Protein AF-A0AA45WID7-F1 (afdb_monomer)

Organism: NCBI:txid407998

Radius of gyration: 33.54 Å; Cα contacts (8 Å, |Δi|>4): 35; chains: 1; bounding box: 64×17×111 Å

Structure (mmCIF, N/CA/C/O backbone):
data_AF-A0AA45WID7-F1
#
_entry.id   AF-A0AA45WID7-F1
#
loop_
_atom_site.group_PDB
_atom_site.id
_atom_site.type_symbol
_atom_site.label_atom_id
_atom_site.label_alt_id
_atom_site.label_comp_id
_atom_site.label_asym_id
_atom_site.label_entity_id
_atom_site.label_seq_id
_atom_site.pdbx_PDB_ins_code
_atom_site.Cartn_x
_atom_site.Cartn_y
_atom_site.Cartn_z
_atom_site.occupancy
_atom_site.B_iso_or_equiv
_atom_site.auth_seq_id
_atom_site.auth_comp_id
_atom_site.auth_asym_id
_atom_site.auth_atom_id
_atom_site.pdbx_PDB_model_num
ATOM 1 N N . MET A 1 1 ? 17.089 -6.934 -30.281 1.00 68.81 1 MET A N 1
ATOM 2 C CA . MET A 1 1 ? 15.646 -6.651 -30.064 1.00 68.81 1 MET A CA 1
ATOM 3 C C . MET A 1 1 ? 14.913 -7.693 -29.208 1.00 68.81 1 MET A C 1
ATOM 5 O O . MET A 1 1 ? 14.228 -7.277 -28.285 1.00 68.81 1 MET A O 1
ATOM 9 N N . ARG A 1 2 ? 15.065 -9.017 -29.420 1.00 77.75 2 ARG A N 1
ATOM 10 C CA . ARG A 1 2 ? 14.357 -10.051 -28.617 1.00 77.75 2 ARG A CA 1
ATOM 11 C C . ARG A 1 2 ? 14.572 -9.943 -27.094 1.00 77.75 2 ARG A C 1
ATOM 13 O O . ARG A 1 2 ? 13.609 -10.052 -26.347 1.00 77.75 2 ARG A O 1
ATOM 20 N N . VAL A 1 3 ? 15.801 -9.662 -26.650 1.00 85.19 3 VAL A N 1
ATOM 21 C CA . VAL A 1 3 ? 16.147 -9.531 -25.218 1.00 85.19 3 VAL A CA 1
ATOM 22 C C . VAL A 1 3 ? 15.489 -8.309 -24.564 1.00 85.19 3 VAL A C 1
ATOM 24 O O . VAL A 1 3 ? 14.932 -8.424 -23.483 1.00 85.19 3 VAL A O 1
ATOM 27 N N . ILE A 1 4 ? 15.470 -7.154 -25.237 1.00 86.38 4 ILE A N 1
ATOM 28 C CA . ILE A 1 4 ? 14.828 -5.931 -24.717 1.00 86.38 4 ILE A CA 1
ATOM 29 C C . ILE A 1 4 ? 13.318 -6.132 -24.548 1.00 86.38 4 ILE A C 1
ATOM 31 O O . ILE A 1 4 ? 12.751 -5.751 -23.529 1.00 86.38 4 ILE A O 1
ATOM 35 N N . ASN A 1 5 ? 12.674 -6.785 -25.517 1.00 87.25 5 ASN A N 1
ATOM 36 C CA . ASN A 1 5 ? 11.250 -7.102 -25.424 1.00 87.25 5 ASN A CA 1
ATOM 37 C C . ASN A 1 5 ? 10.953 -8.082 -24.278 1.00 87.25 5 ASN A C 1
ATOM 39 O O . ASN A 1 5 ? 9.914 -7.966 -23.634 1.00 87.25 5 ASN A O 1
ATOM 43 N N . LEU A 1 6 ? 11.860 -9.026 -24.002 1.00 91.88 6 LEU A N 1
ATOM 44 C CA . LEU A 1 6 ? 11.744 -9.924 -22.852 1.00 91.88 6 LEU A CA 1
ATOM 45 C C . LEU A 1 6 ? 11.857 -9.157 -21.526 1.00 91.88 6 LEU A C 1
ATOM 47 O O . LEU A 1 6 ? 11.036 -9.370 -20.639 1.00 91.88 6 LEU A O 1
ATOM 51 N N . ILE A 1 7 ? 12.817 -8.232 -21.419 1.00 89.56 7 ILE A N 1
ATOM 52 C CA . ILE A 1 7 ? 12.993 -7.373 -20.237 1.00 89.56 7 ILE A CA 1
ATOM 53 C C . ILE A 1 7 ? 11.730 -6.541 -19.983 1.00 89.56 7 ILE A C 1
ATOM 55 O O . ILE A 1 7 ? 11.213 -6.556 -18.870 1.00 89.56 7 ILE A O 1
ATOM 59 N N . LYS A 1 8 ? 11.183 -5.890 -21.017 1.00 88.50 8 LYS A N 1
ATOM 60 C CA . LYS A 1 8 ? 9.947 -5.098 -20.899 1.00 88.50 8 LYS A CA 1
ATOM 61 C C . LYS A 1 8 ? 8.764 -5.934 -20.406 1.00 88.50 8 LYS A C 1
ATOM 63 O O . LYS A 1 8 ? 8.095 -5.542 -19.457 1.00 88.50 8 LYS A O 1
ATOM 68 N N . ARG A 1 9 ? 8.555 -7.124 -20.983 1.00 92.50 9 ARG A N 1
ATOM 69 C CA . ARG A 1 9 ? 7.498 -8.055 -20.542 1.00 92.50 9 ARG A CA 1
ATOM 70 C C . ARG A 1 9 ? 7.671 -8.488 -19.089 1.00 92.50 9 ARG A C 1
ATOM 72 O O . ARG A 1 9 ? 6.696 -8.562 -18.350 1.00 92.50 9 ARG A O 1
ATOM 79 N N . TYR A 1 10 ? 8.903 -8.771 -18.673 1.00 93.19 10 TYR A N 1
ATOM 80 C CA . TYR A 1 10 ? 9.194 -9.123 -17.286 1.00 93.19 10 TYR A CA 1
ATOM 81 C C . TYR A 1 10 ? 8.901 -7.956 -16.331 1.00 93.19 10 TYR A C 1
ATOM 83 O O . TYR A 1 10 ? 8.266 -8.145 -15.298 1.00 93.19 10 TYR A O 1
ATOM 91 N N . GLN A 1 11 ? 9.296 -6.735 -16.691 1.00 89.62 11 GLN A N 1
ATOM 92 C CA . GLN A 1 11 ? 9.029 -5.546 -15.881 1.00 89.62 11 GLN A CA 1
ATOM 93 C C . GLN A 1 11 ? 7.528 -5.221 -15.799 1.00 89.62 11 GLN A C 1
ATOM 95 O O . GLN A 1 11 ? 7.045 -4.841 -14.733 1.00 89.62 11 GLN A O 1
ATOM 100 N N . GLU A 1 12 ? 6.767 -5.411 -16.881 1.00 92.75 12 GLU A N 1
ATOM 101 C CA . GLU A 1 12 ? 5.298 -5.322 -16.873 1.00 92.75 12 GLU A CA 1
ATOM 102 C C . GLU A 1 12 ? 4.660 -6.378 -15.966 1.00 92.75 12 GLU A C 1
ATOM 104 O O . GLU A 1 12 ? 3.780 -6.054 -15.168 1.00 92.75 12 GLU A O 1
ATOM 109 N N . PHE A 1 13 ? 5.131 -7.626 -16.037 1.00 94.81 13 PHE A N 1
ATOM 110 C CA . PHE A 1 13 ? 4.683 -8.691 -15.143 1.00 94.81 13 PHE A CA 1
ATOM 111 C C . PHE A 1 13 ? 4.918 -8.323 -13.673 1.00 94.81 13 PHE A C 1
ATOM 113 O O . PHE A 1 13 ? 3.989 -8.397 -12.870 1.00 94.81 13 PHE A O 1
ATOM 120 N N . MET A 1 14 ? 6.118 -7.851 -13.329 1.00 94.44 14 MET A N 1
ATOM 121 C CA . MET A 1 14 ? 6.441 -7.425 -11.965 1.00 94.44 14 MET A CA 1
ATOM 122 C C . MET A 1 14 ? 5.573 -6.248 -11.498 1.00 94.44 14 MET A C 1
ATOM 124 O O . MET A 1 14 ? 5.110 -6.245 -10.360 1.00 94.44 14 MET A O 1
ATOM 128 N N . LEU A 1 15 ? 5.291 -5.269 -12.367 1.00 92.19 15 LEU A N 1
ATOM 129 C CA . LEU A 1 15 ? 4.369 -4.175 -12.038 1.00 92.19 15 LEU A CA 1
A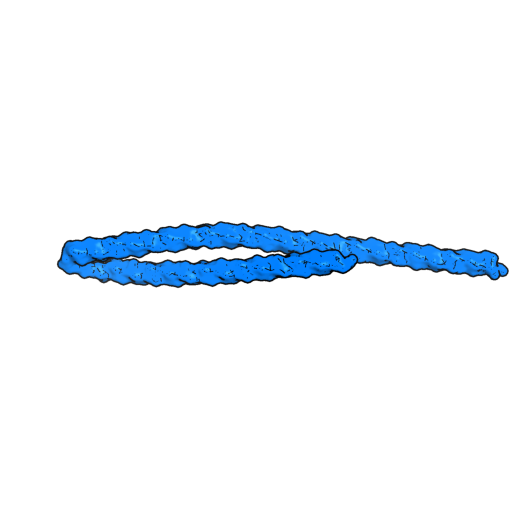TOM 130 C C . LEU A 1 15 ? 2.950 -4.673 -11.765 1.00 92.19 15 LEU A C 1
ATOM 132 O O . LEU A 1 15 ? 2.288 -4.146 -10.875 1.00 92.19 15 LEU A O 1
ATOM 136 N N . ASN A 1 16 ? 2.480 -5.672 -12.510 1.00 94.31 16 ASN A N 1
ATOM 137 C CA . ASN A 1 16 ? 1.166 -6.261 -12.274 1.00 94.31 16 ASN A CA 1
ATOM 138 C C . ASN A 1 16 ? 1.115 -7.029 -10.949 1.00 94.31 16 ASN A C 1
ATOM 140 O O . ASN A 1 16 ? 0.134 -6.890 -10.229 1.00 94.31 16 ASN A O 1
ATOM 144 N N . GLN A 1 17 ? 2.175 -7.755 -10.582 1.00 95.56 17 GLN A N 1
ATOM 145 C CA . GLN A 1 17 ? 2.260 -8.396 -9.263 1.00 95.56 17 GLN A CA 1
ATOM 146 C C . GLN A 1 17 ? 2.194 -7.366 -8.128 1.00 95.56 17 GLN A C 1
ATOM 148 O O . GLN A 1 17 ? 1.404 -7.523 -7.203 1.00 95.56 17 GLN A O 1
ATOM 153 N N . LEU A 1 18 ? 2.938 -6.261 -8.241 1.00 93.06 18 LEU A N 1
ATOM 154 C CA . LEU A 1 18 ? 2.888 -5.185 -7.245 1.00 93.06 18 LEU A CA 1
ATOM 155 C C . LEU A 1 18 ? 1.510 -4.510 -7.178 1.00 93.06 18 LEU A C 1
ATOM 157 O O . LEU A 1 18 ? 1.078 -4.118 -6.103 1.00 93.06 18 LEU A O 1
ATOM 161 N N . ARG A 1 19 ? 0.788 -4.385 -8.299 1.00 93.38 19 ARG A N 1
ATOM 162 C CA . ARG A 1 19 ? -0.594 -3.871 -8.292 1.00 93.38 19 ARG A CA 1
ATOM 163 C C . ARG A 1 19 ? -1.552 -4.801 -7.552 1.00 93.38 19 ARG A C 1
ATOM 165 O O . ARG A 1 19 ? -2.376 -4.317 -6.791 1.00 93.38 19 ARG A O 1
ATOM 172 N N . LEU A 1 20 ? -1.418 -6.113 -7.736 1.00 95.31 20 LEU A N 1
ATOM 173 C CA . LEU A 1 20 ? -2.223 -7.086 -6.994 1.00 95.31 20 LEU A CA 1
ATOM 174 C C . LEU A 1 20 ? -1.940 -7.011 -5.489 1.00 95.31 20 LEU A C 1
ATOM 176 O O . LEU A 1 20 ? -2.870 -7.035 -4.688 1.00 95.31 20 LEU A O 1
ATOM 180 N N . GLU A 1 21 ? -0.671 -6.872 -5.103 1.00 94.56 21 GLU A N 1
ATOM 181 C CA . GLU A 1 21 ? -0.275 -6.675 -3.703 1.00 94.56 21 GLU A CA 1
ATOM 182 C C . GLU A 1 21 ? -0.847 -5.362 -3.134 1.00 94.56 21 GLU A C 1
ATOM 184 O O . GLU A 1 21 ? -1.366 -5.347 -2.019 1.00 94.56 21 GLU A O 1
ATOM 189 N N . LEU A 1 22 ? -0.853 -4.279 -3.923 1.00 92.75 22 LEU A N 1
ATOM 190 C CA . LEU A 1 22 ? -1.480 -3.007 -3.549 1.00 92.75 22 LEU A CA 1
ATOM 191 C C . LEU A 1 22 ? -2.980 -3.163 -3.279 1.00 92.75 22 LEU A C 1
ATOM 193 O O . LEU A 1 22 ? -3.489 -2.650 -2.284 1.00 92.75 22 LEU A O 1
ATOM 197 N N . ASP A 1 23 ? -3.692 -3.863 -4.159 1.00 93.31 23 ASP A N 1
ATOM 198 C CA . ASP A 1 23 ? -5.132 -4.074 -4.014 1.00 93.31 23 ASP A CA 1
ATOM 199 C C . ASP A 1 23 ? -5.451 -4.935 -2.781 1.00 93.31 23 ASP A C 1
ATOM 201 O O . ASP A 1 23 ? -6.412 -4.660 -2.062 1.00 93.31 23 ASP A O 1
ATOM 205 N N . GLN A 1 24 ? -4.598 -5.914 -2.460 1.00 94.94 24 GLN A N 1
ATOM 206 C CA . GLN A 1 24 ? -4.706 -6.683 -1.216 1.00 94.94 24 GLN A CA 1
ATOM 207 C C . GLN A 1 24 ? -4.497 -5.811 0.028 1.00 94.94 24 GLN A C 1
ATOM 209 O O . GLN A 1 24 ? -5.248 -5.943 0.995 1.00 94.94 24 GLN A O 1
ATOM 214 N N . LEU A 1 25 ? -3.501 -4.919 0.021 1.00 94.25 25 LEU A N 1
ATOM 215 C CA . LEU A 1 25 ? -3.273 -3.982 1.126 1.00 94.25 25 LEU A CA 1
ATOM 216 C C . LEU A 1 25 ? -4.458 -3.028 1.308 1.00 94.25 25 LEU A C 1
ATOM 218 O O . LEU A 1 25 ? -4.903 -2.822 2.433 1.00 94.25 25 LEU A O 1
ATOM 222 N N . ARG A 1 26 ? -5.023 -2.513 0.210 1.00 91.75 26 ARG A N 1
ATOM 223 C CA . ARG A 1 26 ? -6.225 -1.663 0.238 1.00 91.75 26 ARG A CA 1
ATOM 224 C C . ARG A 1 26 ? -7.433 -2.383 0.821 1.00 91.75 26 ARG A C 1
ATOM 226 O O . ARG A 1 26 ? -8.141 -1.802 1.634 1.00 91.75 26 ARG A O 1
ATOM 233 N N . SER A 1 27 ? -7.644 -3.645 0.446 1.00 94.94 27 SER A N 1
ATOM 234 C CA . SER A 1 27 ? -8.721 -4.457 1.023 1.00 94.94 27 SER A CA 1
ATOM 235 C C . SER A 1 27 ? -8.548 -4.617 2.532 1.00 94.94 27 SER A C 1
ATOM 237 O O . SER A 1 27 ? -9.500 -4.416 3.277 1.00 94.94 27 SER A O 1
ATOM 239 N N . LYS A 1 28 ? -7.328 -4.920 2.997 1.00 95.38 28 LYS A N 1
ATOM 240 C CA . LYS A 1 28 ? -7.041 -5.027 4.435 1.00 95.38 28 LYS A CA 1
ATOM 241 C C . LYS A 1 28 ? -7.280 -3.707 5.160 1.00 95.38 28 LYS A C 1
ATOM 243 O O . LYS A 1 28 ? -7.828 -3.718 6.253 1.00 95.38 28 LYS A O 1
ATOM 248 N N . PHE A 1 29 ? -6.875 -2.588 4.565 1.00 93.12 29 PHE A N 1
ATOM 249 C CA . PHE A 1 29 ? -7.091 -1.266 5.142 1.00 93.12 29 PHE A CA 1
ATOM 250 C C . PHE A 1 29 ? -8.585 -0.978 5.334 1.00 93.12 29 PHE A C 1
ATOM 252 O O . PHE A 1 29 ? -8.998 -0.617 6.431 1.00 93.12 29 PHE A O 1
ATOM 259 N N . LEU A 1 30 ? -9.399 -1.248 4.310 1.00 93.56 30 LEU A N 1
ATOM 260 C CA . LEU A 1 30 ? -10.852 -1.087 4.377 1.00 93.56 30 LEU A CA 1
ATOM 261 C C . LEU A 1 30 ? -11.480 -1.968 5.472 1.00 93.56 30 LEU A C 1
ATOM 263 O O . LEU A 1 30 ? -12.327 -1.505 6.234 1.00 93.56 30 LEU A O 1
ATOM 267 N N . ASP A 1 31 ? -11.024 -3.215 5.613 1.00 96.00 31 ASP A N 1
ATOM 268 C CA . ASP A 1 31 ? -11.482 -4.104 6.688 1.00 96.00 31 ASP A CA 1
ATOM 269 C C . ASP A 1 31 ? -11.135 -3.559 8.086 1.00 96.00 31 ASP A C 1
ATOM 271 O O . ASP A 1 31 ? -11.915 -3.718 9.029 1.00 96.00 31 ASP A O 1
ATOM 275 N N . LEU A 1 32 ? -9.964 -2.931 8.252 1.00 94.69 32 LEU A N 1
ATOM 276 C CA . LEU A 1 32 ? -9.567 -2.306 9.518 1.00 94.69 32 LEU A CA 1
ATOM 277 C C . LEU A 1 32 ? -10.376 -1.040 9.811 1.00 94.69 32 LEU A C 1
ATOM 279 O O . LEU A 1 32 ? -10.773 -0.841 10.961 1.00 94.69 32 LEU A O 1
ATOM 283 N N . GLU A 1 33 ? -10.659 -0.217 8.799 1.00 92.12 33 GLU A N 1
ATOM 284 C CA . GLU A 1 33 ? -11.530 0.954 8.945 1.00 92.12 33 GLU A CA 1
ATOM 285 C C . GLU A 1 33 ? -12.928 0.546 9.410 1.00 92.12 33 GLU A C 1
ATOM 287 O O . GLU A 1 33 ? -13.421 1.083 10.403 1.00 92.12 33 GLU A O 1
ATOM 292 N N . LEU A 1 34 ? -13.520 -0.477 8.788 1.00 94.94 34 LEU A N 1
ATOM 293 C CA . LEU A 1 34 ? -14.825 -1.004 9.195 1.00 94.94 34 LEU A CA 1
ATOM 294 C C . LEU A 1 34 ? -14.813 -1.511 10.643 1.00 94.94 34 LEU A C 1
ATOM 296 O O . LEU A 1 34 ? -15.714 -1.201 11.424 1.00 94.94 34 LEU A O 1
ATOM 300 N N . LYS A 1 35 ? -13.776 -2.254 11.050 1.00 95.56 35 LYS A N 1
ATOM 301 C CA . LYS A 1 35 ? -13.633 -2.696 12.450 1.00 95.56 35 LYS A CA 1
ATOM 302 C C . LYS A 1 35 ? -13.529 -1.515 13.413 1.00 95.56 35 LYS A C 1
ATOM 304 O O . LYS A 1 35 ? -14.125 -1.550 14.489 1.00 95.56 35 LYS A O 1
ATOM 309 N N . LYS A 1 36 ? -12.791 -0.469 13.036 1.00 92.81 36 LYS A N 1
ATOM 310 C CA . LYS A 1 36 ? -12.642 0.750 13.839 1.00 92.81 36 LYS A CA 1
ATOM 311 C C . LYS A 1 36 ? -13.971 1.490 13.981 1.00 92.81 36 LYS A C 1
ATOM 313 O O . LYS A 1 36 ? -14.275 1.975 15.069 1.00 92.81 36 LYS A O 1
ATOM 318 N N . GLU A 1 37 ? -14.770 1.570 12.921 1.00 94.44 37 GLU A N 1
ATOM 319 C CA . GLU A 1 37 ? -16.115 2.150 12.974 1.00 94.44 37 GLU A CA 1
ATOM 320 C C . GLU A 1 37 ? -17.028 1.380 13.931 1.00 94.44 37 GLU A C 1
ATOM 322 O O . GLU A 1 37 ? -17.627 1.992 14.816 1.00 94.44 37 GLU A O 1
ATOM 327 N N . VAL A 1 38 ? -17.057 0.046 13.837 1.00 96.25 38 VAL A N 1
ATOM 328 C CA . VAL A 1 38 ? -17.850 -0.806 14.740 1.00 96.25 38 VAL A CA 1
ATOM 329 C C . VAL A 1 38 ? -17.449 -0.592 16.201 1.00 96.25 38 VAL A C 1
ATOM 331 O O . VAL A 1 38 ? -18.307 -0.333 17.045 1.00 96.25 38 VAL A O 1
ATOM 334 N N . LEU A 1 39 ? -16.150 -0.623 16.509 1.00 95.19 39 LEU A N 1
ATOM 335 C CA . LEU A 1 39 ? -15.659 -0.384 17.871 1.00 95.19 39 LEU A CA 1
ATOM 336 C C . LEU A 1 39 ? -16.004 1.024 18.375 1.00 95.19 39 LEU A C 1
ATOM 338 O O . LEU A 1 39 ? -16.382 1.192 19.534 1.00 95.19 39 LEU A O 1
ATOM 342 N N . ASN A 1 40 ? -15.932 2.037 17.509 1.00 94.12 40 ASN A N 1
ATOM 343 C CA . ASN A 1 40 ? -16.343 3.398 17.849 1.00 94.12 40 ASN A CA 1
ATOM 344 C C . ASN A 1 40 ? -17.835 3.486 18.186 1.00 94.12 40 ASN A C 1
ATOM 346 O O 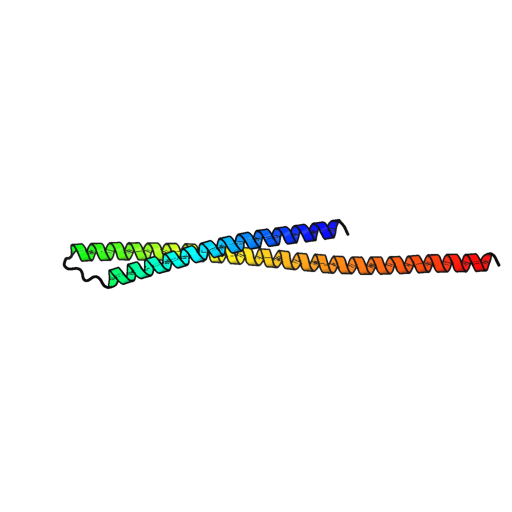. ASN A 1 40 ? -18.222 4.212 19.106 1.00 94.12 40 ASN A O 1
ATOM 350 N N . GLU A 1 41 ? -18.688 2.776 17.452 1.00 95.06 41 GLU A N 1
ATOM 351 C CA . GLU A 1 41 ? -20.114 2.708 17.760 1.00 95.06 41 GLU A CA 1
ATOM 352 C C . GLU A 1 41 ? -20.386 1.984 19.078 1.00 95.06 41 GLU A C 1
ATOM 354 O O . GLU A 1 41 ? -21.182 2.470 19.884 1.00 95.06 41 GLU A O 1
ATOM 359 N N . GLU A 1 42 ? -19.720 0.855 19.329 1.00 94.44 42 GLU A N 1
ATOM 360 C CA . GLU A 1 42 ? -19.816 0.135 20.603 1.00 94.44 42 GLU A CA 1
ATOM 361 C C . GLU A 1 42 ? -19.383 1.019 21.775 1.00 94.44 42 GLU A C 1
ATOM 363 O O . GLU A 1 42 ? -20.104 1.137 22.769 1.00 94.44 42 GLU A O 1
ATOM 368 N N . TYR A 1 43 ? -18.266 1.731 21.626 1.00 92.44 43 TYR A N 1
ATOM 369 C CA . TYR A 1 43 ? -17.775 2.656 22.639 1.00 92.44 43 TYR A CA 1
ATOM 370 C C . TYR A 1 43 ? -18.775 3.785 22.927 1.00 92.44 43 TYR A C 1
ATOM 372 O O . TYR A 1 43 ? -19.063 4.096 24.086 1.00 92.44 43 TYR A O 1
ATOM 380 N N . LYS A 1 44 ? -19.370 4.376 21.879 1.00 93.00 44 LYS A N 1
ATOM 381 C CA . LYS A 1 44 ? -20.424 5.394 22.023 1.00 93.00 44 LYS A CA 1
ATOM 382 C C . LYS A 1 44 ? -21.649 4.848 22.753 1.00 93.00 44 LYS A C 1
ATOM 384 O O . LYS A 1 44 ? -22.206 5.560 23.587 1.00 93.00 44 LYS A O 1
ATOM 389 N N . LYS A 1 45 ? -22.067 3.609 22.463 1.00 93.31 45 LYS A N 1
ATOM 390 C CA . LYS A 1 45 ? -23.196 2.961 23.150 1.00 93.31 45 LYS A CA 1
ATOM 391 C C . LYS A 1 45 ? -22.919 2.847 24.645 1.00 93.31 45 LYS A C 1
ATOM 393 O O . LYS A 1 45 ? -23.735 3.319 25.425 1.00 93.31 45 LYS A O 1
ATOM 398 N N . ILE A 1 46 ? -21.757 2.320 25.035 1.00 92.44 46 ILE A N 1
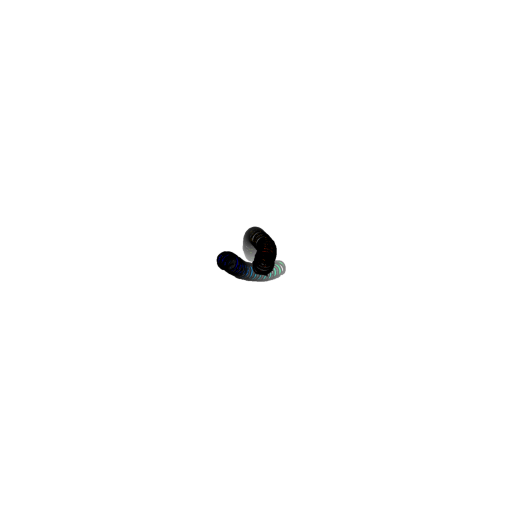ATOM 399 C CA . ILE A 1 46 ? -21.362 2.161 26.447 1.00 92.44 46 ILE A CA 1
ATOM 400 C C . ILE A 1 46 ? -21.347 3.498 27.178 1.00 92.44 46 ILE A C 1
ATOM 402 O O . ILE A 1 46 ? -21.860 3.592 28.288 1.00 92.44 46 ILE A O 1
ATOM 406 N N . LYS A 1 47 ? -20.804 4.544 26.545 1.00 87.62 47 LYS A N 1
ATOM 407 C CA . LYS A 1 47 ? -20.715 5.886 27.136 1.00 87.62 47 LYS A CA 1
ATOM 408 C C . LYS A 1 47 ? -22.084 6.479 27.500 1.00 87.62 47 LYS A C 1
ATOM 410 O O . LYS A 1 47 ? -22.156 7.323 28.387 1.00 87.62 47 LYS A O 1
ATOM 415 N N . ASN A 1 48 ? -23.147 6.045 26.825 1.00 90.88 48 ASN A N 1
ATOM 416 C CA . ASN A 1 48 ? -24.513 6.509 27.061 1.00 90.88 48 ASN A CA 1
ATOM 417 C C . ASN A 1 48 ? -25.307 5.607 28.025 1.00 90.88 48 ASN A C 1
ATOM 419 O O . ASN A 1 48 ? -26.465 5.909 28.306 1.00 90.88 48 ASN A O 1
ATOM 423 N N . ILE A 1 49 ? -24.731 4.501 28.510 1.00 92.75 49 ILE A N 1
ATOM 424 C CA . ILE A 1 49 ? -25.388 3.633 29.492 1.00 92.75 49 ILE A CA 1
ATOM 425 C C . ILE A 1 49 ? -25.181 4.228 30.884 1.00 92.75 49 ILE A C 1
ATOM 427 O O . ILE A 1 49 ? -24.050 4.377 31.342 1.00 92.75 49 ILE A O 1
ATOM 431 N N . GLU A 1 50 ? -26.281 4.522 31.575 1.00 91.62 50 GLU A N 1
ATOM 432 C CA . GLU A 1 50 ? -26.260 4.929 32.978 1.00 91.62 50 GLU A CA 1
ATOM 433 C C . GLU A 1 50 ? -26.333 3.681 33.881 1.00 91.62 50 GLU A C 1
ATOM 435 O O . GLU A 1 50 ? -27.354 2.982 33.876 1.00 91.62 50 GLU A O 1
ATOM 440 N N . PRO A 1 51 ? -25.262 3.341 34.623 1.00 91.81 51 PRO A N 1
ATOM 441 C CA . PRO A 1 51 ? -25.266 2.178 35.500 1.00 91.81 51 PRO A CA 1
ATOM 442 C C . PRO A 1 51 ? -26.143 2.428 36.729 1.00 91.81 51 PRO A C 1
ATOM 444 O O . PRO A 1 51 ? -26.034 3.457 37.392 1.00 91.81 51 PRO A O 1
ATOM 447 N N . LYS A 1 52 ? -26.972 1.447 37.087 1.00 94.44 52 LYS A N 1
ATOM 448 C CA . LYS A 1 52 ? -27.831 1.486 38.281 1.00 94.44 52 LYS A CA 1
ATOM 449 C C . LYS A 1 52 ? -27.138 0.914 39.512 1.00 94.44 52 LYS A C 1
ATOM 451 O O . LYS A 1 52 ? -27.583 1.138 40.636 1.00 94.44 52 LYS A O 1
ATOM 456 N N . THR A 1 53 ? -26.060 0.158 39.311 1.00 95.88 53 THR A N 1
ATOM 457 C CA . THR A 1 53 ? -25.279 -0.459 40.385 1.00 95.88 53 THR A CA 1
ATOM 458 C C . THR A 1 53 ? -23.781 -0.244 40.190 1.00 95.88 53 THR A C 1
ATOM 460 O O . THR A 1 53 ? -23.296 -0.045 39.077 1.00 95.88 53 THR A O 1
ATOM 463 N N . VAL A 1 54 ? -23.019 -0.346 41.284 1.00 92.88 54 VAL 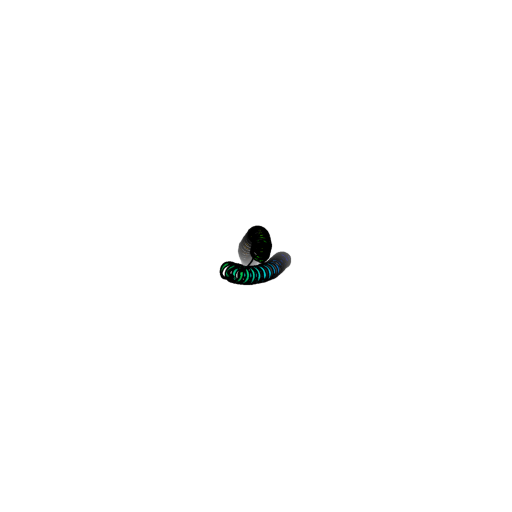A N 1
ATOM 464 C CA . VAL A 1 54 ? -21.546 -0.308 41.237 1.00 92.88 54 VAL A CA 1
ATOM 465 C C . VAL A 1 54 ? -20.993 -1.448 40.375 1.00 92.88 54 VAL A C 1
ATOM 467 O O . VAL A 1 54 ? -20.028 -1.252 39.643 1.00 92.88 54 VAL A O 1
ATOM 470 N N . TYR A 1 55 ? -21.628 -2.621 40.419 1.00 94.94 55 TYR A N 1
ATOM 471 C CA . TYR A 1 55 ? -21.238 -3.772 39.606 1.00 94.94 55 TYR A CA 1
ATOM 472 C C . TYR A 1 55 ? -21.422 -3.509 38.103 1.00 94.94 55 TYR A C 1
ATOM 474 O O . TYR A 1 55 ? -20.518 -3.767 37.310 1.00 94.94 55 TYR A O 1
ATOM 482 N N . GLU A 1 56 ? -22.554 -2.924 37.703 1.00 93.69 56 GLU A N 1
ATOM 483 C CA . GLU A 1 56 ? -22.776 -2.499 36.315 1.00 93.69 56 GLU A CA 1
ATOM 484 C C . GLU A 1 56 ? -21.755 -1.445 35.877 1.00 93.69 56 GLU A C 1
ATOM 486 O O . GLU A 1 56 ? -21.198 -1.558 34.787 1.00 93.69 56 GLU A O 1
ATOM 491 N N . ALA A 1 57 ? -21.447 -0.468 36.736 1.00 92.06 57 ALA A N 1
ATOM 492 C CA . ALA A 1 57 ? -20.430 0.539 36.441 1.00 92.06 57 ALA A CA 1
ATOM 493 C C . ALA A 1 57 ? -19.049 -0.096 36.195 1.00 92.06 57 ALA A C 1
ATOM 495 O O . ALA A 1 57 ? -18.378 0.239 35.219 1.00 92.06 57 ALA A O 1
ATOM 496 N N . GLN A 1 58 ? -18.640 -1.053 37.034 1.00 94.44 58 GLN A N 1
ATOM 497 C CA . GLN A 1 58 ? -17.380 -1.786 36.866 1.00 94.44 58 GLN A CA 1
ATOM 498 C C . GLN A 1 58 ? -17.340 -2.579 35.554 1.00 94.44 58 GLN A C 1
ATOM 500 O O . GLN A 1 58 ? -16.329 -2.538 34.852 1.00 94.44 58 GLN A O 1
ATOM 505 N N . ASN A 1 59 ? -18.437 -3.245 35.186 1.00 94.75 59 ASN A N 1
ATOM 506 C CA . ASN A 1 59 ? -18.529 -3.980 33.923 1.00 94.75 59 ASN A CA 1
ATOM 507 C C . ASN A 1 59 ? -18.444 -3.054 32.701 1.00 94.75 59 ASN A C 1
ATOM 509 O O . ASN A 1 59 ? -17.732 -3.371 31.748 1.00 94.75 59 ASN A O 1
ATOM 513 N N . LEU A 1 60 ? -19.119 -1.899 32.731 1.00 94.38 60 LEU A N 1
ATOM 514 C CA . LEU A 1 60 ? -19.048 -0.907 31.652 1.00 94.38 60 LEU A CA 1
ATOM 515 C C . LEU A 1 60 ? -17.630 -0.348 31.495 1.00 94.38 60 LEU A C 1
ATOM 517 O O . LEU A 1 60 ? -17.148 -0.221 30.371 1.00 94.38 60 LEU A O 1
ATOM 521 N N . ILE A 1 61 ? -16.936 -0.074 32.605 1.00 93.75 61 ILE A N 1
ATOM 522 C CA . ILE A 1 61 ? -15.531 0.360 32.585 1.00 93.75 61 ILE A CA 1
ATOM 523 C C . ILE A 1 61 ? -14.640 -0.731 31.984 1.00 93.75 61 ILE A C 1
ATOM 525 O O . ILE A 1 61 ? -13.839 -0.444 31.097 1.00 93.75 61 ILE A O 1
ATOM 529 N N . ALA A 1 62 ? -14.785 -1.982 32.431 1.00 94.88 62 ALA A N 1
ATOM 530 C CA . ALA A 1 62 ? -13.984 -3.096 31.931 1.00 94.88 62 ALA A CA 1
ATOM 531 C C . ALA A 1 62 ? -14.178 -3.309 30.422 1.00 94.88 62 ALA A C 1
ATOM 533 O O . ALA A 1 62 ? -13.202 -3.476 29.687 1.00 94.88 62 ALA A O 1
ATOM 534 N N . TYR A 1 63 ? -15.422 -3.247 29.945 1.00 95.25 63 TYR A N 1
ATOM 535 C CA . TYR A 1 63 ? -15.720 -3.385 28.523 1.00 95.25 63 TYR A CA 1
ATOM 536 C C . TYR A 1 63 ? -15.241 -2.173 27.704 1.00 95.25 63 TYR A C 1
ATOM 538 O O . TYR A 1 63 ? -14.671 -2.347 26.628 1.00 95.25 63 TYR A O 1
ATOM 546 N N . GLY A 1 64 ? -15.355 -0.953 28.240 1.00 93.69 64 GLY A N 1
ATOM 547 C CA . GLY A 1 64 ? -14.782 0.247 27.625 1.00 93.69 64 GLY A CA 1
ATOM 548 C C . GLY A 1 64 ? -13.260 0.161 27.463 1.00 93.69 64 GLY A C 1
ATOM 549 O O . GLY A 1 64 ? -12.742 0.436 26.383 1.00 93.69 64 GLY A O 1
ATOM 550 N N . LEU A 1 65 ? -12.540 -0.295 28.496 1.00 95.44 65 LEU A N 1
ATOM 551 C CA . LEU A 1 65 ? -11.091 -0.533 28.429 1.00 95.44 65 LEU A CA 1
ATOM 552 C C . LEU A 1 65 ? -10.725 -1.615 27.406 1.00 95.44 65 LEU A C 1
ATOM 554 O O . LEU A 1 65 ? -9.720 -1.489 26.706 1.00 95.44 65 LEU A O 1
ATOM 558 N N . TYR A 1 66 ? -11.541 -2.666 27.296 1.00 96.50 66 TYR A N 1
ATOM 559 C CA . TYR A 1 66 ? -11.356 -3.694 26.276 1.00 96.50 66 TYR A CA 1
ATOM 560 C C . TYR A 1 66 ? -11.454 -3.111 24.861 1.00 96.50 66 TYR A C 1
ATOM 562 O O . TYR A 1 66 ? -10.567 -3.369 24.048 1.00 96.50 66 TYR A O 1
ATOM 570 N N . ILE A 1 67 ? -12.471 -2.290 24.580 1.00 95.56 67 ILE A N 1
ATOM 571 C CA . ILE A 1 67 ? -12.629 -1.643 23.269 1.00 95.56 67 ILE A CA 1
ATOM 572 C C . ILE A 1 67 ? -11.448 -0.726 22.959 1.00 95.56 67 ILE A C 1
ATOM 574 O O . ILE A 1 67 ? -10.892 -0.817 21.868 1.00 95.56 67 ILE A O 1
ATOM 578 N N . LEU A 1 68 ? -11.016 0.100 23.917 1.00 93.88 68 LEU A N 1
ATOM 579 C CA . LEU A 1 68 ? -9.856 0.979 23.727 1.00 93.88 68 LEU A CA 1
ATOM 580 C C . LEU A 1 68 ? -8.599 0.182 23.359 1.00 93.88 68 LEU A C 1
ATOM 582 O O . LEU A 1 68 ? -7.909 0.528 22.406 1.00 93.88 68 LEU A O 1
ATOM 586 N N . LYS A 1 69 ? -8.356 -0.946 24.034 1.00 96.38 69 LYS A N 1
ATOM 587 C CA . LYS A 1 69 ? -7.241 -1.841 23.699 1.00 96.38 69 LYS A CA 1
ATOM 588 C C . LYS A 1 69 ? -7.359 -2.430 22.288 1.00 96.38 69 LYS A C 1
ATOM 590 O O . LYS A 1 69 ? -6.349 -2.573 21.605 1.00 96.38 69 LYS A O 1
ATOM 595 N N . GLN A 1 70 ? -8.565 -2.798 21.850 1.00 96.56 70 GLN A N 1
ATOM 596 C CA . GLN A 1 70 ? -8.779 -3.267 20.475 1.00 96.56 70 GLN A CA 1
ATOM 597 C C . GLN A 1 70 ? -8.510 -2.150 19.457 1.00 96.56 70 GLN A C 1
ATOM 599 O O . GLN A 1 70 ? -7.910 -2.409 18.419 1.00 96.56 70 GLN A O 1
ATOM 604 N N . MET A 1 71 ? -8.903 -0.908 19.757 1.00 94.19 71 MET A N 1
ATOM 605 C CA . MET A 1 71 ? -8.636 0.243 18.890 1.00 94.19 71 MET A CA 1
ATOM 606 C C . MET A 1 71 ? -7.135 0.533 18.761 1.00 94.19 71 MET A C 1
ATOM 608 O O . MET A 1 71 ? -6.665 0.712 17.642 1.00 94.19 71 MET A O 1
ATOM 612 N N . GLU A 1 72 ? -6.377 0.497 19.861 1.00 94.94 72 GLU A N 1
ATOM 613 C CA . GLU A 1 72 ? -4.909 0.633 19.827 1.00 94.94 72 GLU A CA 1
ATOM 614 C C . GLU A 1 72 ? -4.243 -0.451 18.966 1.00 94.94 72 GLU A C 1
ATOM 616 O O . GLU A 1 72 ? -3.267 -0.197 18.261 1.00 94.94 72 GLU A O 1
ATOM 621 N N . GLU A 1 73 ? -4.757 -1.682 19.011 1.00 96.00 73 GLU A N 1
ATOM 622 C CA . GLU A 1 73 ? -4.241 -2.774 18.186 1.00 96.00 73 GLU A CA 1
ATOM 623 C C . GLU A 1 73 ? -4.546 -2.557 16.696 1.00 96.00 73 GLU A C 1
ATOM 625 O O . GLU A 1 73 ? -3.681 -2.790 15.851 1.00 96.00 73 GLU A O 1
ATOM 630 N N . LEU A 1 74 ? -5.742 -2.058 16.361 1.00 95.44 74 LEU A N 1
ATOM 631 C CA . LEU A 1 74 ? -6.071 -1.678 14.985 1.00 95.44 74 LEU A CA 1
ATOM 632 C C . LEU A 1 74 ? -5.166 -0.551 14.478 1.00 95.44 74 LEU A C 1
ATOM 634 O O . LEU A 1 74 ? -4.739 -0.600 13.329 1.00 95.44 74 LEU A O 1
ATOM 638 N N . GLU A 1 75 ? -4.836 0.434 15.315 1.00 92.94 75 GLU A N 1
ATOM 639 C CA . GLU A 1 75 ? -3.924 1.523 14.942 1.00 92.94 75 GLU A CA 1
ATOM 640 C C . GLU A 1 75 ? -2.528 1.000 14.592 1.00 92.94 75 GLU A C 1
ATOM 642 O O . GLU A 1 75 ? -1.992 1.346 13.541 1.00 92.94 75 GLU A O 1
ATOM 647 N N . LYS A 1 76 ? -1.982 0.064 15.376 1.00 95.62 76 LYS A N 1
ATOM 648 C CA . LYS A 1 76 ? -0.704 -0.594 15.043 1.00 95.62 76 LYS A CA 1
ATOM 649 C C . LYS A 1 76 ? -0.767 -1.378 13.735 1.00 95.62 76 LYS A C 1
ATOM 651 O O . LYS A 1 76 ? 0.200 -1.393 12.974 1.00 95.62 76 LYS A O 1
ATOM 656 N N . GLN A 1 77 ? -1.888 -2.049 13.470 1.00 95.25 77 GLN A N 1
ATOM 657 C CA . GLN A 1 77 ? -2.088 -2.772 12.212 1.00 95.25 77 GLN A CA 1
ATOM 658 C C . GLN A 1 77 ? -2.142 -1.812 11.020 1.00 95.25 77 GLN A C 1
ATOM 660 O O . GLN A 1 77 ? -1.571 -2.119 9.975 1.00 95.25 77 GLN A O 1
ATOM 665 N N . VAL A 1 78 ? -2.772 -0.645 11.182 1.00 93.00 78 VAL A N 1
ATOM 666 C CA . VAL A 1 78 ? -2.786 0.416 10.168 1.00 93.00 78 VAL A CA 1
ATOM 667 C C . VAL A 1 78 ? -1.375 0.950 9.913 1.00 93.00 78 VAL A C 1
ATOM 669 O O . VAL A 1 78 ? -0.950 0.958 8.761 1.00 93.00 78 VAL A O 1
ATOM 672 N N . GLU A 1 79 ? -0.613 1.293 10.954 1.00 94.25 79 GLU A N 1
ATOM 673 C CA . GLU A 1 79 ? 0.776 1.763 10.805 1.00 94.25 79 GLU A CA 1
ATOM 674 C C . GLU A 1 79 ? 1.666 0.750 10.063 1.00 94.25 79 GLU A C 1
ATOM 676 O O . GLU A 1 79 ? 2.542 1.113 9.275 1.00 94.25 79 GLU A O 1
ATOM 681 N N . GLU A 1 80 ? 1.474 -0.546 10.314 1.00 95.81 80 GLU A N 1
ATOM 682 C CA . GLU A 1 80 ? 2.212 -1.595 9.611 1.00 95.81 80 GLU A CA 1
ATOM 683 C C . GLU A 1 80 ? 1.802 -1.690 8.133 1.00 95.81 80 GLU A C 1
ATOM 685 O O . GLU A 1 80 ? 2.665 -1.842 7.265 1.00 95.81 80 GLU A O 1
ATO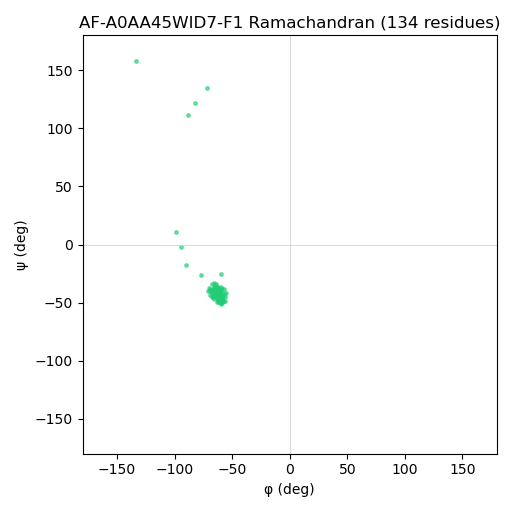M 690 N N . LEU A 1 81 ? 0.509 -1.550 7.819 1.00 94.50 81 LEU A N 1
ATOM 691 C CA . LEU A 1 81 ? 0.042 -1.490 6.431 1.00 94.50 81 LEU A CA 1
ATOM 692 C C . LEU A 1 81 ? 0.580 -0.256 5.698 1.00 94.50 81 LEU A C 1
ATOM 694 O O . LEU A 1 81 ? 0.960 -0.374 4.533 1.00 94.50 81 LEU A O 1
ATOM 698 N N . GLU A 1 82 ? 0.673 0.897 6.361 1.00 92.06 82 GLU A N 1
ATOM 699 C CA . GLU A 1 82 ? 1.267 2.114 5.794 1.00 92.06 82 GLU A CA 1
ATOM 700 C C . GLU A 1 82 ? 2.745 1.901 5.438 1.00 92.06 82 GLU A C 1
ATOM 702 O O . GLU A 1 82 ? 3.166 2.184 4.316 1.00 92.06 82 GLU A O 1
ATOM 707 N N . LYS A 1 83 ? 3.527 1.276 6.327 1.00 94.94 83 LYS A N 1
ATOM 708 C CA . LYS A 1 83 ? 4.930 0.915 6.036 1.00 94.94 83 LYS A CA 1
ATOM 709 C C . LYS A 1 83 ? 5.055 -0.074 4.878 1.00 94.94 83 LYS A C 1
ATOM 711 O O . LYS A 1 83 ? 6.028 -0.035 4.120 1.00 94.94 83 LYS A O 1
ATOM 716 N N . GLN A 1 84 ? 4.117 -1.011 4.755 1.00 94.94 84 GLN A N 1
ATOM 717 C CA . GLN A 1 84 ? 4.081 -1.947 3.628 1.00 94.94 84 GLN A CA 1
ATOM 718 C C . GLN A 1 84 ? 3.755 -1.222 2.321 1.00 94.94 84 GLN A C 1
ATOM 720 O O . GLN A 1 84 ? 4.399 -1.492 1.303 1.00 94.94 84 GLN A O 1
ATOM 725 N N . LEU A 1 85 ? 2.825 -0.267 2.365 1.00 93.06 85 LEU A N 1
ATOM 726 C CA . LEU A 1 85 ? 2.450 0.570 1.234 1.00 93.06 85 LEU A CA 1
ATOM 727 C C . LEU A 1 85 ? 3.637 1.402 0.736 1.00 93.06 85 LEU A C 1
ATOM 729 O O . LEU A 1 85 ? 3.955 1.337 -0.449 1.00 93.06 85 LEU A O 1
ATOM 733 N N . GLU A 1 86 ? 4.352 2.095 1.624 1.00 93.25 86 GLU A N 1
ATOM 734 C CA . GLU A 1 86 ? 5.535 2.889 1.259 1.00 93.25 86 GLU A CA 1
ATOM 735 C C . GLU A 1 86 ? 6.590 2.041 0.533 1.00 93.25 86 GLU A C 1
ATOM 737 O O . GLU A 1 86 ? 7.046 2.380 -0.564 1.00 93.25 86 GLU A O 1
ATOM 742 N N . LYS A 1 87 ? 6.930 0.869 1.089 1.00 95.00 87 LYS A N 1
ATOM 743 C CA . LYS A 1 87 ? 7.885 -0.067 0.468 1.00 95.00 87 LYS A CA 1
ATOM 744 C C . LYS A 1 87 ? 7.422 -0.528 -0.913 1.00 95.00 87 LYS A C 1
ATOM 746 O O . LYS A 1 87 ? 8.241 -0.729 -1.816 1.00 95.00 87 LYS A O 1
ATOM 751 N N . LEU A 1 88 ? 6.123 -0.756 -1.080 1.00 94.62 88 LEU A N 1
ATOM 752 C CA . LEU A 1 88 ? 5.542 -1.165 -2.351 1.00 94.62 88 LEU A CA 1
ATOM 753 C C . LEU A 1 88 ? 5.634 -0.040 -3.389 1.00 94.62 88 LEU A C 1
ATOM 755 O O . LEU A 1 88 ? 6.052 -0.277 -4.526 1.00 94.62 88 LEU A O 1
ATOM 759 N N . GLU A 1 89 ? 5.300 1.188 -2.998 1.00 92.38 89 GLU A N 1
ATOM 760 C CA . GLU A 1 89 ? 5.374 2.367 -3.858 1.00 92.38 89 GLU A CA 1
ATOM 761 C C . GLU A 1 89 ? 6.805 2.640 -4.331 1.00 92.38 89 GLU A C 1
ATOM 763 O O . GLU A 1 89 ? 7.030 2.894 -5.522 1.00 92.38 89 GLU A O 1
ATOM 768 N N . GLU A 1 90 ? 7.794 2.492 -3.447 1.00 94.62 90 GLU A N 1
ATOM 769 C CA . GLU A 1 90 ? 9.211 2.583 -3.803 1.00 94.62 90 GLU A CA 1
ATOM 770 C C . GLU A 1 90 ? 9.619 1.525 -4.836 1.00 94.62 90 GLU A C 1
ATOM 772 O O . GLU A 1 90 ? 10.245 1.854 -5.854 1.00 94.62 90 GLU A O 1
ATOM 777 N N . LYS A 1 91 ? 9.219 0.260 -4.637 1.00 94.62 91 LYS A N 1
ATOM 778 C CA . LYS A 1 91 ? 9.464 -0.821 -5.610 1.00 94.62 91 LYS A CA 1
ATOM 779 C C . LYS A 1 91 ? 8.836 -0.499 -6.965 1.00 94.62 91 LYS A C 1
ATOM 781 O O . LYS A 1 91 ? 9.496 -0.630 -7.999 1.00 94.62 91 LYS A O 1
ATOM 786 N N . MET A 1 92 ? 7.586 -0.032 -6.982 1.00 93.44 92 MET A N 1
ATOM 787 C CA . MET A 1 92 ? 6.898 0.348 -8.218 1.00 93.44 92 MET A CA 1
ATOM 788 C C . MET A 1 92 ? 7.605 1.508 -8.924 1.00 93.44 92 MET A C 1
ATOM 790 O O . MET A 1 92 ? 7.761 1.483 -10.148 1.00 93.44 92 MET A O 1
ATOM 794 N N . LYS A 1 93 ? 8.054 2.521 -8.174 1.00 94.50 93 LYS A N 1
ATOM 795 C CA . LYS A 1 93 ? 8.804 3.666 -8.706 1.00 94.50 93 LYS A CA 1
ATOM 796 C C . LYS A 1 93 ? 10.118 3.220 -9.344 1.00 94.50 93 LYS A C 1
ATOM 798 O O . LYS A 1 93 ? 10.421 3.655 -10.457 1.00 94.50 93 LYS A O 1
ATOM 803 N N . LYS A 1 94 ? 10.850 2.311 -8.693 1.00 95.44 94 LYS A N 1
ATOM 804 C CA . LYS A 1 94 ? 12.093 1.736 -9.222 1.00 95.44 94 LYS A CA 1
ATOM 805 C C . LYS A 1 94 ? 11.861 1.013 -10.549 1.00 95.44 94 LYS A C 1
ATOM 807 O O . LYS A 1 94 ? 12.502 1.352 -11.540 1.00 95.44 94 LYS A O 1
ATOM 812 N N . ILE A 1 95 ? 10.887 0.103 -10.615 1.00 92.38 95 ILE A N 1
ATOM 813 C CA . ILE A 1 95 ? 10.603 -0.64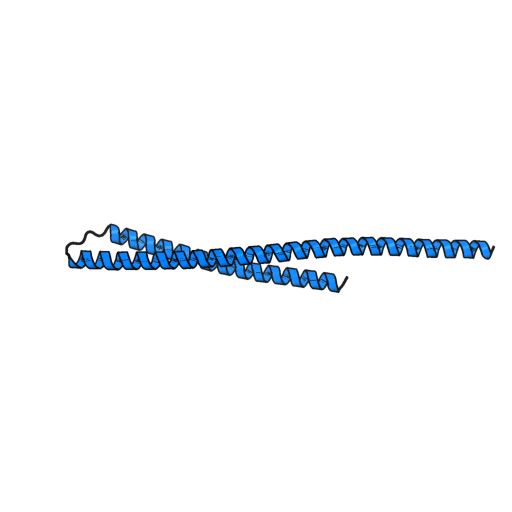9 -11.850 1.00 92.38 95 ILE A CA 1
ATOM 814 C C . ILE A 1 95 ? 10.132 0.279 -12.978 1.00 92.38 95 ILE A C 1
ATOM 816 O O . ILE A 1 95 ? 10.529 0.108 -14.130 1.00 92.38 95 ILE A O 1
ATOM 820 N N . LYS A 1 96 ? 9.323 1.305 -12.678 1.00 92.88 96 LYS A N 1
ATOM 821 C CA . LYS A 1 96 ? 8.930 2.321 -13.672 1.00 92.88 96 LYS A CA 1
ATOM 822 C C . LYS A 1 96 ? 10.141 3.080 -14.225 1.00 92.88 96 LYS A C 1
ATOM 824 O O . LYS A 1 96 ? 10.204 3.324 -15.431 1.00 92.88 96 LYS A O 1
ATOM 829 N N . ALA A 1 97 ? 11.100 3.438 -13.371 1.00 93.50 97 ALA A N 1
ATOM 830 C CA . ALA A 1 97 ? 12.331 4.098 -13.797 1.00 93.50 97 ALA A CA 1
ATOM 831 C C . ALA A 1 97 ? 13.190 3.183 -14.687 1.00 93.50 97 ALA A C 1
ATOM 833 O O . ALA A 1 97 ? 13.651 3.616 -15.743 1.00 93.50 97 ALA A O 1
ATOM 834 N N . GLU A 1 98 ? 13.337 1.910 -14.317 1.00 91.94 98 GLU A N 1
ATOM 835 C CA . GLU A 1 98 ? 14.057 0.917 -15.123 1.00 91.94 98 GLU A CA 1
ATOM 836 C C . GLU A 1 98 ? 13.387 0.699 -16.490 1.00 91.94 98 GLU A C 1
ATOM 838 O O . GLU A 1 98 ? 14.068 0.708 -17.513 1.00 91.94 98 GLU A O 1
ATOM 843 N N . ASN A 1 99 ? 12.055 0.594 -16.542 1.00 90.69 99 ASN A N 1
ATOM 844 C CA . ASN A 1 99 ? 11.288 0.499 -17.792 1.00 90.69 99 ASN A CA 1
ATOM 845 C C . ASN A 1 99 ? 11.545 1.692 -18.727 1.00 90.69 99 ASN A C 1
ATOM 847 O O . ASN A 1 99 ? 11.698 1.537 -19.947 1.00 90.69 99 ASN A O 1
ATOM 851 N N . LYS A 1 100 ? 11.605 2.902 -18.157 1.00 92.81 100 LYS A N 1
ATOM 852 C CA . LYS A 1 100 ? 11.923 4.122 -18.904 1.00 92.81 100 LYS A CA 1
ATOM 853 C C . LYS A 1 100 ? 13.350 4.067 -19.452 1.00 92.81 100 LYS A C 1
ATOM 855 O O . LYS A 1 100 ? 13.549 4.346 -20.632 1.00 92.81 100 LYS A O 1
ATOM 860 N N . ALA A 1 101 ? 14.320 3.656 -18.638 1.00 93.00 101 ALA A N 1
ATOM 861 C CA . ALA A 1 101 ? 15.713 3.510 -19.061 1.00 93.00 101 ALA A CA 1
ATOM 862 C C . ALA A 1 101 ? 15.869 2.482 -20.195 1.00 93.00 101 ALA A C 1
ATOM 864 O O . ALA A 1 101 ? 16.519 2.765 -21.201 1.00 93.00 101 ALA A O 1
ATOM 865 N N . VAL A 1 102 ? 15.208 1.325 -20.084 1.00 92.12 102 VAL A N 1
ATOM 866 C CA . VAL A 1 102 ? 15.192 0.286 -21.128 1.00 92.12 102 VAL A CA 1
ATOM 867 C C . VAL A 1 102 ? 14.587 0.817 -22.429 1.00 92.12 102 VAL A C 1
ATOM 869 O O . VAL A 1 102 ? 15.095 0.523 -23.510 1.00 92.12 102 VAL A O 1
ATOM 872 N N . SER A 1 103 ? 13.529 1.626 -22.347 1.00 90.25 103 SER A N 1
ATOM 873 C CA . SER A 1 103 ? 12.900 2.232 -23.527 1.00 90.25 103 SER A CA 1
ATOM 874 C C . SER A 1 103 ? 13.813 3.242 -24.220 1.00 90.25 103 SER A C 1
ATOM 876 O O . SER A 1 103 ? 13.997 3.150 -25.431 1.00 90.25 103 SER A O 1
ATOM 878 N N . LEU A 1 104 ? 14.465 4.125 -23.459 1.00 93.31 104 LEU A N 1
ATOM 879 C CA . LEU A 1 104 ? 15.445 5.072 -24.002 1.00 93.31 104 LEU A CA 1
ATOM 880 C C . LEU A 1 104 ? 16.630 4.353 -24.658 1.00 93.31 104 LEU A C 1
ATOM 882 O O . LEU A 1 104 ? 17.086 4.738 -25.734 1.00 93.31 104 LEU A O 1
ATOM 886 N N . TYR A 1 105 ? 17.109 3.272 -24.041 1.00 91.25 105 TYR A N 1
ATOM 887 C CA . TYR A 1 105 ? 18.183 2.466 -24.611 1.00 91.25 105 TYR A CA 1
ATOM 888 C C . TYR A 1 105 ? 17.753 1.758 -25.905 1.00 91.25 105 TYR A C 1
ATOM 890 O O . TYR A 1 105 ? 18.517 1.700 -26.868 1.00 91.25 105 TYR A O 1
ATOM 898 N N . GLN A 1 106 ? 16.512 1.269 -25.969 1.00 89.75 106 GLN A N 1
ATOM 899 C CA . GLN A 1 106 ? 15.954 0.699 -27.194 1.00 89.75 106 GLN A CA 1
ATOM 900 C C . GLN A 1 106 ? 15.904 1.729 -28.328 1.00 89.75 106 GLN A C 1
ATOM 902 O O . GLN A 1 106 ? 16.313 1.419 -29.445 1.00 89.75 106 GLN A O 1
ATOM 907 N N . GLU A 1 107 ? 15.438 2.947 -28.048 1.00 92.44 107 GLU A N 1
ATOM 908 C CA . GLU A 1 107 ? 15.410 4.043 -29.022 1.00 92.44 107 GLU A CA 1
ATOM 909 C C . GLU A 1 107 ? 16.809 4.403 -29.524 1.00 92.44 107 GLU A C 1
ATOM 911 O O . GLU A 1 107 ? 17.010 4.574 -30.727 1.00 92.44 107 GLU A O 1
ATOM 916 N N . TYR A 1 108 ? 17.790 4.467 -28.620 1.00 93.62 108 TYR A N 1
ATOM 917 C CA . TYR A 1 108 ? 19.187 4.683 -28.983 1.00 93.62 108 TYR A CA 1
ATOM 918 C C . TYR A 1 108 ? 19.694 3.605 -29.951 1.00 93.62 108 TYR A C 1
ATOM 920 O O . TYR A 1 108 ? 20.231 3.934 -31.009 1.00 93.62 108 TYR A O 1
ATOM 928 N N . LEU A 1 109 ? 19.468 2.325 -29.640 1.00 90.31 109 LEU A N 1
ATOM 929 C CA . LEU A 1 109 ? 19.882 1.223 -30.510 1.00 90.31 109 LEU A CA 1
ATOM 930 C C . LEU A 1 109 ? 19.211 1.277 -31.887 1.00 90.31 109 LEU A C 1
ATOM 932 O O . LEU A 1 109 ? 19.872 1.000 -32.885 1.00 90.31 109 LEU A O 1
ATOM 936 N N . MET A 1 110 ? 17.932 1.659 -31.965 1.00 91.69 110 MET A N 1
ATOM 937 C CA . MET A 1 110 ? 17.253 1.827 -33.255 1.00 91.69 110 MET A CA 1
ATOM 938 C C . MET A 1 110 ? 17.906 2.923 -34.101 1.00 91.69 110 MET A C 1
ATOM 940 O O . MET A 1 110 ? 18.154 2.701 -35.282 1.00 91.69 110 MET A O 1
ATOM 944 N N . LYS A 1 111 ? 18.253 4.069 -33.501 1.00 94.06 111 LYS A N 1
ATOM 945 C CA . LYS A 1 111 ? 18.947 5.158 -34.211 1.00 94.06 111 LYS A CA 1
ATOM 946 C C . LYS A 1 111 ? 20.325 4.730 -34.720 1.00 94.06 111 LYS A C 1
ATOM 948 O O . LYS A 1 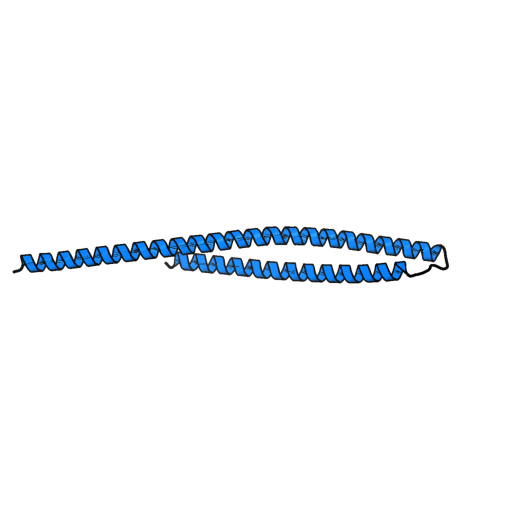111 ? 20.703 5.077 -35.836 1.00 94.06 111 LYS A O 1
ATOM 953 N N . VAL A 1 112 ? 21.072 3.967 -33.919 1.00 92.44 112 VAL A N 1
ATOM 954 C CA . VAL A 1 112 ? 22.388 3.440 -34.318 1.00 92.44 112 VAL A CA 1
ATOM 955 C C . VAL A 1 112 ? 22.259 2.455 -35.482 1.00 92.44 112 VAL A C 1
ATOM 957 O O . VAL A 1 112 ? 23.024 2.551 -36.440 1.00 92.44 112 VAL A O 1
ATOM 960 N N . LEU A 1 113 ? 21.279 1.547 -35.435 1.00 90.94 113 LEU A N 1
ATOM 961 C CA . LEU A 1 113 ? 21.021 0.594 -36.519 1.00 90.94 113 LEU A CA 1
ATOM 962 C C . LEU A 1 113 ? 20.631 1.302 -37.819 1.00 90.94 113 LEU A C 1
ATOM 964 O O . LEU A 1 113 ? 21.239 1.030 -38.848 1.00 90.94 113 LEU A O 1
ATOM 968 N N . GLN A 1 114 ? 19.708 2.267 -37.755 1.00 92.25 114 GLN A N 1
ATOM 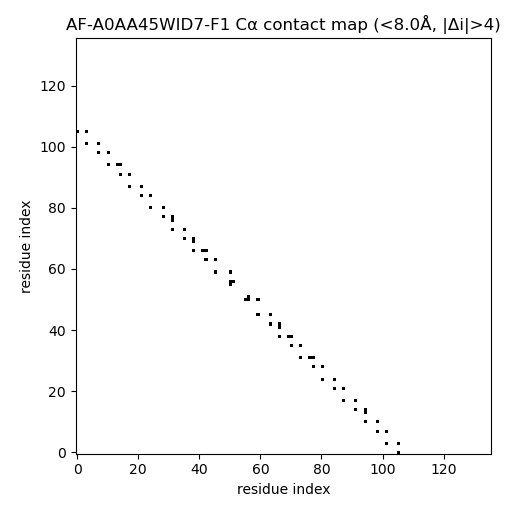969 C CA . GLN A 1 114 ? 19.309 3.074 -38.915 1.00 92.25 114 GLN A CA 1
ATOM 970 C C . GLN A 1 114 ? 20.509 3.778 -39.556 1.00 92.25 114 GLN A C 1
ATOM 972 O O . GLN A 1 114 ? 20.682 3.745 -40.772 1.00 92.25 114 GLN A O 1
ATOM 977 N N . LYS A 1 115 ? 21.381 4.385 -38.739 1.00 93.75 115 LYS A N 1
ATOM 978 C CA . LYS A 1 115 ? 22.596 5.035 -39.241 1.00 93.75 115 LYS A CA 1
ATOM 979 C C . LYS A 1 115 ? 23.531 4.036 -39.932 1.00 93.75 115 LYS A C 1
ATOM 981 O O . LYS A 1 115 ? 24.043 4.326 -41.009 1.00 93.75 115 LYS A O 1
ATOM 986 N N . SER A 1 116 ? 23.730 2.860 -39.337 1.00 92.19 116 SER A N 1
ATOM 987 C CA . SER A 1 116 ? 24.571 1.807 -39.915 1.00 92.19 116 SER A CA 1
ATOM 988 C C . SER A 1 116 ? 24.021 1.257 -41.234 1.00 92.19 116 SER A C 1
ATOM 990 O O . SER A 1 116 ? 24.813 0.898 -42.105 1.00 92.19 116 SER A O 1
ATOM 992 N N . GLU A 1 117 ? 22.700 1.152 -41.385 1.00 91.56 117 GLU A N 1
ATOM 993 C CA . GLU A 1 117 ? 22.062 0.711 -42.633 1.00 91.56 117 GLU A CA 1
ATOM 994 C C . GLU A 1 117 ? 22.296 1.732 -43.751 1.00 91.56 117 GLU A C 1
ATOM 996 O O . GLU A 1 117 ? 22.797 1.358 -44.811 1.00 91.56 117 GLU A O 1
ATOM 1001 N N . ILE A 1 118 ? 22.083 3.023 -43.471 1.00 90.94 118 ILE A N 1
ATOM 1002 C CA . ILE A 1 118 ? 22.352 4.120 -44.416 1.00 90.94 118 ILE A CA 1
ATOM 1003 C C . ILE A 1 118 ? 23.827 4.138 -44.847 1.00 90.94 118 ILE A C 1
ATOM 1005 O O . ILE A 1 118 ? 24.142 4.287 -46.027 1.00 90.94 118 ILE A O 1
ATOM 1009 N N . GLU A 1 119 ? 24.764 3.973 -43.908 1.00 92.25 119 GLU A N 1
ATOM 1010 C CA . GLU A 1 119 ? 26.196 3.920 -44.230 1.00 92.25 119 GLU A CA 1
ATOM 1011 C C . GLU A 1 119 ? 26.547 2.729 -45.133 1.00 92.25 119 GLU A C 1
ATOM 1013 O O . GLU A 1 119 ? 27.375 2.861 -46.037 1.00 92.25 119 GLU A O 1
ATOM 1018 N N . LYS A 1 120 ? 25.911 1.572 -44.919 1.00 92.44 120 LYS A N 1
ATOM 1019 C CA . LYS A 1 120 ? 26.109 0.377 -45.745 1.00 92.44 120 LYS A CA 1
ATOM 1020 C C . LYS A 1 120 ? 25.536 0.561 -47.151 1.00 92.44 120 LYS A C 1
ATOM 1022 O O . LYS A 1 120 ? 26.211 0.211 -48.118 1.00 92.44 120 LYS A O 1
ATOM 1027 N N . GLU A 1 121 ? 24.339 1.128 -47.272 1.00 90.44 121 GLU A N 1
ATOM 1028 C CA . GLU A 1 121 ? 23.716 1.444 -48.563 1.00 90.44 121 GLU A CA 1
ATOM 1029 C C . GLU A 1 121 ? 24.562 2.434 -49.370 1.00 90.44 121 GLU A C 1
ATOM 1031 O O . GLU A 1 121 ? 24.833 2.194 -50.545 1.00 90.44 121 GLU A O 1
ATOM 1036 N N . ASN A 1 122 ? 25.074 3.488 -48.727 1.00 89.62 122 ASN A N 1
ATOM 1037 C CA . ASN A 1 122 ? 25.959 4.459 -49.372 1.00 89.62 122 ASN A CA 1
ATOM 1038 C C . ASN A 1 122 ? 27.266 3.826 -49.872 1.00 89.62 122 ASN A C 1
ATOM 1040 O O . ASN A 1 122 ? 27.725 4.147 -50.968 1.00 89.62 122 ASN A O 1
ATOM 1044 N N . ARG A 1 123 ? 27.872 2.910 -49.100 1.00 91.19 123 ARG A N 1
ATOM 1045 C CA . ARG A 1 123 ? 29.067 2.173 -49.553 1.00 91.19 123 ARG A CA 1
ATOM 1046 C C . ARG A 1 123 ? 28.768 1.317 -50.779 1.00 91.19 123 ARG A C 1
ATOM 1048 O O . ARG A 1 123 ? 29.501 1.413 -51.756 1.00 91.19 123 ARG A O 1
ATOM 1055 N N . LEU A 1 124 ? 27.677 0.551 -50.754 1.00 91.00 124 LEU A N 1
ATOM 1056 C CA . LEU A 1 124 ? 27.262 -0.280 -51.888 1.00 91.00 124 LEU A CA 1
ATOM 1057 C C . LEU A 1 124 ? 26.972 0.566 -53.135 1.00 91.00 124 LEU A C 1
ATOM 1059 O O . LEU A 1 124 ? 27.405 0.214 -54.229 1.00 91.00 124 LEU A O 1
ATOM 1063 N N . ALA A 1 125 ? 26.289 1.704 -52.983 1.00 89.12 125 ALA A N 1
ATOM 1064 C CA . ALA A 1 125 ? 26.027 2.626 -54.087 1.00 89.12 125 ALA A CA 1
ATOM 1065 C C . ALA A 1 125 ? 27.330 3.168 -54.701 1.00 89.12 125 ALA A C 1
ATOM 1067 O O . ALA A 1 125 ? 27.476 3.173 -55.925 1.00 89.12 125 ALA A O 1
ATOM 1068 N N . ASN A 1 126 ? 28.298 3.555 -53.863 1.00 88.12 126 ASN A N 1
ATOM 1069 C CA . ASN A 1 126 ? 29.611 4.019 -54.312 1.00 88.12 126 ASN A 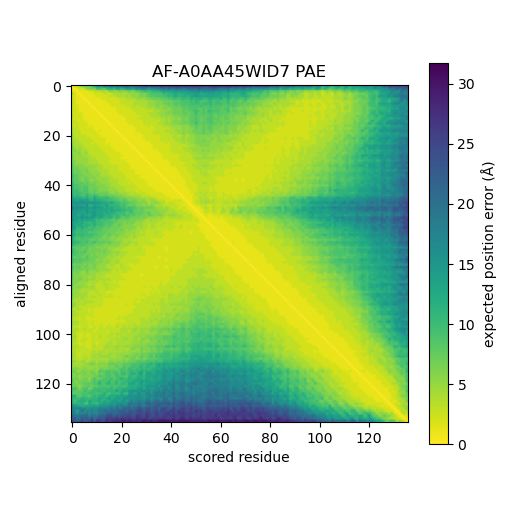CA 1
ATOM 1070 C C . ASN A 1 126 ? 30.419 2.912 -55.009 1.00 88.12 126 ASN A C 1
ATOM 1072 O O . ASN A 1 126 ? 31.036 3.167 -56.040 1.00 88.12 126 ASN A O 1
ATOM 1076 N N . GLU A 1 127 ? 30.402 1.681 -54.493 1.00 89.00 127 GLU A N 1
ATOM 1077 C CA . GLU A 1 127 ? 31.055 0.529 -55.129 1.00 89.00 127 GLU A CA 1
ATOM 1078 C C . GLU A 1 127 ? 30.448 0.221 -56.505 1.00 89.00 127 GLU A C 1
ATOM 1080 O O . GLU A 1 127 ? 31.181 0.027 -57.475 1.00 89.00 127 GLU A O 1
ATOM 1085 N N . ILE A 1 128 ? 29.115 0.234 -56.623 1.00 89.00 128 ILE A N 1
ATOM 1086 C CA . ILE A 1 128 ? 28.412 0.046 -57.903 1.00 89.00 128 ILE A CA 1
ATOM 1087 C C . ILE A 1 128 ? 28.778 1.157 -58.890 1.00 89.00 128 ILE A C 1
ATOM 1089 O O . ILE A 1 128 ? 29.044 0.878 -60.061 1.00 89.00 128 ILE A O 1
ATOM 1093 N N . PHE A 1 129 ? 28.786 2.410 -58.432 1.00 85.56 129 PHE A N 1
ATOM 1094 C CA . PHE A 1 129 ? 29.135 3.558 -59.261 1.00 85.56 129 PHE A CA 1
ATOM 1095 C C . PHE A 1 129 ? 30.575 3.462 -59.784 1.00 85.56 129 PHE A C 1
ATOM 1097 O O . PHE A 1 129 ? 30.796 3.553 -60.991 1.00 85.56 129 PHE A O 1
ATOM 1104 N N . ASN A 1 130 ? 31.538 3.182 -58.904 1.00 81.56 130 ASN A N 1
ATOM 1105 C CA . ASN A 1 130 ? 32.944 3.035 -59.278 1.00 81.56 130 ASN A CA 1
ATOM 1106 C C . ASN A 1 130 ? 33.166 1.852 -60.234 1.00 81.56 130 ASN A C 1
ATOM 1108 O O . ASN A 1 130 ? 33.877 1.992 -61.225 1.00 81.56 130 ASN A O 1
ATOM 1112 N N . ASN A 1 131 ? 32.507 0.712 -60.008 1.00 78.44 131 ASN A N 1
ATOM 1113 C CA . ASN A 1 131 ? 32.598 -0.439 -60.910 1.00 78.44 131 ASN A CA 1
ATOM 1114 C C . ASN A 1 131 ? 31.999 -0.160 -62.297 1.00 78.44 131 ASN A C 1
ATOM 1116 O O . ASN A 1 131 ? 32.495 -0.694 -63.287 1.00 78.44 131 ASN A O 1
ATOM 1120 N N . LYS A 1 132 ? 30.953 0.670 -62.402 1.00 74.69 132 LYS A N 1
ATOM 1121 C CA . LYS A 1 132 ? 30.427 1.106 -63.705 1.00 74.69 132 LYS A CA 1
ATOM 1122 C C . LYS A 1 132 ? 31.384 2.045 -64.434 1.00 74.69 132 LYS A C 1
ATOM 1124 O O . LYS A 1 132 ? 31.519 1.908 -65.640 1.00 74.69 132 LYS A O 1
ATOM 1129 N N . LEU A 1 133 ? 32.056 2.951 -63.721 1.00 66.75 133 LEU A N 1
ATOM 1130 C CA . LEU A 1 133 ? 33.046 3.856 -64.316 1.00 66.75 133 LEU A CA 1
ATOM 1131 C C . LEU A 1 133 ? 34.300 3.131 -64.821 1.00 66.75 133 LEU A C 1
ATOM 1133 O O . LEU A 1 133 ? 34.877 3.557 -65.810 1.00 66.75 133 LEU A O 1
ATOM 1137 N N . ILE A 1 134 ? 34.723 2.055 -64.152 1.00 63.91 134 ILE A N 1
ATOM 1138 C CA . ILE A 1 134 ? 35.917 1.280 -64.533 1.00 63.91 134 ILE A CA 1
ATOM 1139 C C . ILE A 1 134 ? 35.653 0.363 -65.743 1.00 63.91 134 ILE A C 1
ATOM 1141 O O . ILE A 1 134 ? 36.586 0.024 -66.463 1.00 63.91 134 ILE A O 1
ATOM 1145 N N . ASN A 1 135 ? 34.398 -0.048 -65.967 1.00 57.47 135 ASN A N 1
ATOM 1146 C CA . ASN A 1 135 ? 34.001 -0.939 -67.067 1.00 57.47 135 ASN A CA 1
ATOM 1147 C C . ASN A 1 135 ? 33.405 -0.202 -68.289 1.00 57.47 135 ASN A C 1
ATOM 1149 O O . ASN A 1 135 ? 32.825 -0.855 -69.159 1.00 57.47 135 ASN A O 1
ATOM 1153 N N . MET A 1 136 ? 33.507 1.131 -68.338 1.00 52.88 136 MET A N 1
ATOM 1154 C CA . MET A 1 136 ? 33.249 1.954 -69.532 1.00 52.88 136 MET A CA 1
ATOM 1155 C C . MET A 1 136 ? 34.560 2.260 -70.250 1.00 52.88 136 MET A C 1
ATOM 1157 O O . MET A 1 136 ? 34.531 2.266 -71.499 1.00 52.88 136 MET A O 1
#

Secondary structure (DSSP, 8-state):
-HHHHHHHHHHHHHHHHHHHHHHHHHHHHHHHHHHHHHHHHHHHHHHT---SSHHHHHHHHHHHHHHHHHHHHHHHHHHHHHHHHHHHHHHHHHHHHHHHHHHHHHHHHHHHHHHHHHHHHHHHHHHHHHHHHHT-

Mean predicted aligned error: 7.4 Å

Foldseek 3Di:
DVVLVVLLVVLVVVLVVLVVVVVVLVVVLVVLVVVLVVLVVVLVVLVPDDDPDPVSVVVSVVVNVVSVVVNVVSVVVVVVSVVVVVVSVVVSVVSVVVSVVSVVVVVVVVVVVVVVVVVVVVVVVVVVVVVVVVVD

Nearest PDB structures (foldseek):
  7n6g-assembly1_3I  TM=4.494E-01  e=7.471E-02  Chlamydomonas reinhardtii
  3g6b-assembly1_A  TM=7.602E-01  e=6.938E+00  Thermotoga maritima
  5xg2-assembly1_A  TM=4.966E-01  e=5.065E+00  Pyrococcus yayanosii CH1

Solvent-accessible surface area (backbone atoms only — not comparable to full-atom values): 7404 Å² total; per-residue (Å²): 110,74,66,62,56,51,52,51,53,51,54,52,51,52,50,50,53,52,49,53,52,48,52,51,52,51,52,52,50,53,54,50,51,53,51,49,51,53,49,52,51,52,49,54,53,56,73,70,58,81,61,92,44,72,68,52,44,52,52,50,49,54,51,47,54,50,48,53,53,53,50,56,52,50,51,54,53,48,56,51,50,52,55,51,47,52,56,49,52,51,53,52,51,51,52,54,51,50,54,51,51,54,49,54,52,49,52,50,52,50,55,53,50,55,52,54,52,54,55,50,52,52,49,52,52,50,52,53,51,53,54,53,65,74,75,107

Sequence (136 aa):
MRVINLIKRYQEFMLNQLRLELDQLRSKFLDLELKKEVLNEEYKKIKNIEPKTVYEAQNLIAYGLYILKQMEELEKQVEELEKQLEKLEEKMKKIKAENKAVSLYQEYLMKVLQKSEIEKENRLANEIFNNKLINM

pLDDT: mean 91.43, std 6.77, range [52.88, 96.56]